Protein AF-A0A1S3BLG3-F1 (afdb_monomer_lite)

Secondary structure (DSSP, 8-state):
-EEE-S--SS-PPTT--HHHHHHHHHHHHHH----EEEEEEE-TT--EEEEEEEE-----TTTS---HHHHHHHHHT-PPPPSSHHHHHHHHHHHH-S---HHHHTTT-GGGGGGTS-HHHHHHHTT--TTS-SS--HHHHHHHHHHHHHHT-HHHHS---

Radius of gyration: 18.63 Å; chains: 1; bounding box: 46×40×41 Å

InterPro domains:
  IPR012337 Ribonuclease H-like superfamily [SSF53098] (1-151)
  IPR036397 Ribonuclease H superfamily [G3DSA:3.30.420.10] (1-78)
  IPR036397 Ribonuclease H superfamily [G3DSA:3.30.420.10] (79-158)
  IPR039637 CCR4-NOT transcription complex subunit 7/8/Pop2 [PTHR10797] (1-77)

Organism: Cucumis melo (NCBI:txid3656)

Foldseek 3Di:
DDWDWPDFPDDDDPPDDQQSVVVRVLVRVVPIDTQKDKDWDADPLLRTDDIDIDGDDDDDPVPDDDDPVVVVVCVVPVDHDDNHPVRNVVVCCVVVPDDDDLLCQQLPQVVCVNSPDDLVVLCVVLVQDCVVVPPGDVNSSSSSSVSSCVVVPVVNRRPDD

Structure (mmCIF, N/CA/C/O backbone):
data_AF-A0A1S3BLG3-F1
#
_entry.id   AF-A0A1S3BLG3-F1
#
loop_
_atom_site.group_PDB
_atom_site.id
_atom_site.type_symbol
_atom_site.label_atom_id
_atom_site.label_alt_id
_atom_site.label_comp_id
_atom_site.label_asym_id
_atom_site.label_entity_id
_atom_site.label_seq_id
_atom_site.pdbx_PDB_ins_code
_atom_site.Cartn_x
_atom_site.Cartn_y
_atom_site.Cartn_z
_atom_site.occupancy
_atom_site.B_iso_or_equiv
_atom_site.auth_seq_id
_atom_site.auth_comp_id
_atom_site.auth_asym_id
_atom_site.auth_atom_id
_atom_site.pdbx_PDB_model_num
ATOM 1 N N . MET A 1 1 ? -0.235 2.543 -5.916 1.00 92.06 1 MET A N 1
ATOM 2 C CA . MET A 1 1 ? -0.827 2.994 -4.634 1.00 92.06 1 MET A CA 1
ATOM 3 C C . MET A 1 1 ? 0.090 2.558 -3.512 1.00 92.06 1 MET A C 1
ATOM 5 O O . MET A 1 1 ? 0.713 1.515 -3.659 1.00 92.06 1 MET A O 1
ATOM 9 N N . ASP A 1 2 ? 0.157 3.335 -2.438 1.00 92.75 2 ASP A N 1
ATOM 10 C CA . ASP A 1 2 ? 0.898 3.004 -1.219 1.00 92.75 2 ASP A CA 1
ATOM 11 C C . ASP A 1 2 ? 0.193 3.587 0.025 1.00 92.75 2 ASP A C 1
ATOM 13 O O . ASP A 1 2 ? -0.600 4.522 -0.111 1.00 92.75 2 ASP A O 1
ATOM 17 N N . THR A 1 3 ? 0.433 3.034 1.217 1.00 92.50 3 THR A N 1
ATOM 18 C CA . THR A 1 3 ? -0.167 3.510 2.474 1.00 92.50 3 THR A CA 1
ATOM 19 C C . THR A 1 3 ? 0.818 3.485 3.635 1.00 92.50 3 THR A C 1
ATOM 21 O O . THR A 1 3 ? 1.462 2.466 3.866 1.00 92.50 3 THR A O 1
ATOM 24 N N . GLU A 1 4 ? 0.787 4.527 4.464 1.00 91.38 4 GLU A N 1
ATOM 25 C CA . GLU A 1 4 ? 1.536 4.597 5.724 1.00 91.38 4 GLU A CA 1
ATOM 26 C C . GLU A 1 4 ? 0.611 4.387 6.926 1.00 91.38 4 GLU A C 1
ATOM 28 O O . GLU A 1 4 ? -0.502 4.921 6.978 1.00 91.38 4 GLU A O 1
ATOM 33 N N . PHE A 1 5 ? 1.076 3.636 7.921 1.00 91.56 5 PHE A N 1
ATOM 34 C CA . PHE A 1 5 ? 0.352 3.337 9.161 1.00 91.56 5 PHE A CA 1
ATOM 35 C C . PHE A 1 5 ? 1.343 3.155 10.326 1.00 91.56 5 PHE A C 1
ATOM 37 O O . PHE A 1 5 ? 2.537 2.966 10.082 1.00 91.56 5 PHE A O 1
ATOM 44 N N . PRO A 1 6 ? 0.909 3.228 11.602 1.00 88.56 6 PRO A N 1
ATOM 45 C CA . PRO A 1 6 ? 1.822 3.275 12.743 1.00 88.56 6 PRO A CA 1
ATOM 46 C C . PRO A 1 6 ? 2.379 1.887 13.113 1.00 88.56 6 PRO A C 1
ATOM 48 O O . PRO A 1 6 ? 2.170 1.392 14.219 1.00 88.56 6 PRO A O 1
ATOM 51 N N . SER A 1 7 ? 3.129 1.284 12.185 1.00 87.62 7 SER A N 1
ATOM 52 C CA . SER A 1 7 ? 3.759 -0.037 12.295 1.00 87.62 7 SER A CA 1
ATOM 53 C C . SER A 1 7 ? 2.772 -1.178 12.602 1.00 87.62 7 SER A C 1
ATOM 55 O O . SER A 1 7 ? 1.558 -0.993 12.636 1.00 87.62 7 SER A O 1
ATOM 57 N N . PHE A 1 8 ? 3.285 -2.395 12.781 1.00 88.56 8 PHE A N 1
ATOM 58 C CA . PHE A 1 8 ? 2.487 -3.584 13.078 1.00 88.56 8 PHE A CA 1
ATOM 59 C C . PHE A 1 8 ? 2.348 -3.819 14.588 1.00 88.56 8 PHE A C 1
ATOM 61 O O . PHE A 1 8 ? 3.330 -3.778 15.328 1.00 88.56 8 PHE A O 1
ATOM 68 N N . LEU A 1 9 ? 1.132 -4.147 15.039 1.00 93.19 9 LEU A N 1
ATOM 69 C CA . LEU A 1 9 ? 0.871 -4.643 16.399 1.00 93.19 9 LEU A CA 1
ATOM 70 C C . LEU A 1 9 ? 1.175 -6.139 16.517 1.00 93.19 9 LEU A C 1
ATOM 72 O O . LEU A 1 9 ? 1.564 -6.619 17.581 1.00 93.19 9 LEU A O 1
ATOM 76 N N . ARG A 1 10 ? 0.972 -6.882 15.425 1.00 94.81 10 ARG A N 1
ATOM 77 C CA . ARG A 1 10 ? 1.350 -8.291 15.281 1.00 94.81 10 ARG A CA 1
ATOM 78 C C . ARG A 1 10 ? 2.208 -8.475 14.044 1.00 94.81 10 ARG A C 1
ATOM 80 O O . ARG A 1 10 ? 1.808 -8.055 12.961 1.00 94.81 10 ARG A O 1
ATOM 87 N N . SER A 1 11 ? 3.347 -9.134 14.210 1.00 91.31 11 SER A N 1
ATOM 88 C CA . SER A 1 11 ? 4.243 -9.489 13.112 1.00 91.31 11 SER A CA 1
ATOM 89 C C . SER A 1 11 ? 4.136 -10.975 12.815 1.00 91.31 11 SER A C 1
ATOM 91 O O . SER A 1 11 ? 4.247 -11.797 13.723 1.00 91.31 11 SER A O 1
ATOM 93 N N . THR A 1 12 ? 4.009 -11.316 11.539 1.00 91.06 12 THR A N 1
ATOM 94 C CA . THR A 1 12 ? 3.954 -12.708 11.101 1.00 91.06 12 THR A CA 1
ATOM 95 C C . THR A 1 12 ? 5.370 -13.269 10.903 1.00 91.06 12 THR A C 1
ATOM 97 O O . THR A 1 12 ? 6.177 -12.658 10.195 1.00 91.06 12 THR A O 1
ATOM 100 N N . PRO A 1 13 ? 5.709 -14.432 11.490 1.00 90.50 13 PRO A N 1
ATOM 101 C CA . PRO A 1 13 ? 6.991 -15.089 11.253 1.00 90.50 13 PRO A CA 1
ATOM 102 C C . PRO A 1 13 ? 7.203 -15.453 9.778 1.00 90.50 13 PRO A C 1
ATOM 104 O O . PRO A 1 13 ? 6.273 -15.850 9.074 1.00 90.50 13 PRO A O 1
ATOM 107 N N . ARG A 1 14 ? 8.457 -15.391 9.316 1.00 85.94 14 ARG A N 1
ATOM 108 C CA . ARG A 1 14 ? 8.818 -15.843 7.965 1.00 85.94 14 ARG A CA 1
ATOM 109 C C . ARG A 1 14 ? 8.491 -17.338 7.819 1.00 85.94 14 ARG A C 1
ATOM 111 O O . ARG A 1 14 ? 8.889 -18.138 8.660 1.00 85.94 14 ARG A O 1
ATOM 118 N N . GLY A 1 15 ? 7.778 -17.700 6.751 1.00 87.44 15 GLY A N 1
ATOM 119 C CA . GLY A 1 15 ? 7.349 -19.080 6.485 1.00 87.44 15 GLY A CA 1
ATOM 120 C C . GLY A 1 15 ? 6.089 -19.524 7.237 1.00 87.44 15 GLY A C 1
ATOM 121 O O . GLY A 1 15 ? 5.759 -20.708 7.206 1.00 87.44 15 GLY A O 1
ATOM 122 N N . ALA A 1 16 ? 5.385 -18.613 7.918 1.00 92.12 16 ALA A N 1
ATOM 123 C CA . ALA A 1 16 ? 4.097 -18.936 8.522 1.00 92.12 16 ALA A CA 1
ATOM 124 C C . ALA A 1 16 ? 3.052 -19.334 7.455 1.00 92.12 16 ALA A C 1
ATOM 126 O O . ALA A 1 16 ? 3.096 -18.820 6.334 1.00 92.12 16 ALA A O 1
ATOM 127 N N . PRO A 1 17 ? 2.084 -20.207 7.797 1.00 94.19 17 PRO A N 1
ATOM 128 C CA . PRO A 1 17 ? 0.972 -20.532 6.908 1.00 94.19 17 PRO A CA 1
ATOM 129 C C . PRO A 1 17 ? 0.157 -19.291 6.520 1.00 94.19 17 PRO A C 1
ATOM 131 O O . PRO A 1 17 ? -0.007 -18.375 7.329 1.00 94.19 17 PRO A O 1
ATOM 134 N N . GLU A 1 18 ? -0.428 -19.303 5.320 1.00 91.38 18 GLU A N 1
ATOM 135 C CA . GLU A 1 18 ? -1.249 -18.198 4.794 1.00 91.38 18 GLU A CA 1
ATOM 136 C C . GLU A 1 18 ? -2.392 -17.802 5.740 1.00 91.38 18 GLU A C 1
ATOM 138 O O . GLU A 1 18 ? -2.685 -16.620 5.912 1.00 91.38 18 GLU A O 1
ATOM 143 N N . GLU A 1 19 ? -3.014 -18.775 6.410 1.00 93.94 19 GLU A N 1
ATOM 144 C CA . GLU A 1 19 ? -4.085 -18.495 7.366 1.00 93.94 19 GLU A CA 1
ATOM 145 C C . GLU A 1 19 ? -3.595 -17.620 8.529 1.00 93.94 19 GLU A C 1
ATOM 147 O O . GLU A 1 19 ? -4.269 -16.665 8.913 1.00 93.94 19 GLU A O 1
ATOM 152 N N . HIS A 1 20 ? -2.398 -17.894 9.052 1.00 94.88 20 HIS A N 1
ATOM 153 C CA . HIS A 1 20 ? -1.804 -17.107 10.130 1.00 94.88 20 HIS A CA 1
ATOM 154 C C . HIS A 1 20 ? -1.426 -15.703 9.638 1.00 94.88 20 HIS A C 1
ATOM 156 O O . HIS A 1 20 ? -1.748 -14.715 10.297 1.00 94.88 20 HIS A O 1
ATOM 162 N N . LEU A 1 21 ? -0.838 -15.608 8.439 1.00 92.69 21 LEU A N 1
ATOM 163 C CA . LEU A 1 21 ? -0.553 -14.330 7.780 1.00 92.69 21 LEU A CA 1
ATOM 164 C C . LEU A 1 21 ? -1.818 -13.468 7.669 1.00 92.69 21 LEU A C 1
ATOM 166 O O . LEU A 1 21 ? -1.811 -12.291 8.032 1.00 92.69 21 LEU A O 1
ATOM 170 N N . TYR A 1 22 ? -2.924 -14.053 7.205 1.00 94.88 22 TYR A N 1
ATOM 171 C CA . TYR A 1 22 ? -4.180 -13.326 7.063 1.00 94.88 22 TYR A CA 1
ATOM 172 C C . TYR A 1 22 ? -4.781 -12.924 8.414 1.00 94.88 22 TYR A C 1
ATOM 174 O O . TYR A 1 22 ? -5.312 -11.821 8.546 1.00 94.88 22 TYR A O 1
ATOM 182 N N . GLN A 1 23 ? -4.695 -13.785 9.431 1.00 95.19 23 GLN A N 1
ATOM 183 C CA . GLN A 1 23 ? -5.182 -13.477 10.778 1.00 95.19 23 GLN A CA 1
ATOM 184 C C . GLN A 1 23 ? -4.445 -12.282 11.397 1.00 95.19 23 GLN A C 1
ATOM 186 O O . GLN A 1 23 ? -5.097 -11.392 11.950 1.00 95.19 23 GLN A O 1
ATOM 191 N N . ASP A 1 24 ? -3.120 -12.223 11.268 1.00 95.44 24 ASP A N 1
ATOM 192 C CA . ASP A 1 24 ? -2.325 -11.088 11.741 1.00 95.44 24 ASP A CA 1
ATOM 193 C C . ASP A 1 24 ? -2.612 -9.820 10.935 1.00 95.44 24 ASP A C 1
ATOM 195 O O . ASP A 1 24 ? -2.841 -8.761 11.523 1.00 95.44 24 ASP A O 1
ATOM 199 N N . LEU A 1 25 ? -2.676 -9.916 9.602 1.00 93.19 25 LEU A N 1
ATOM 200 C CA . LEU A 1 25 ? -3.052 -8.797 8.734 1.00 93.19 25 LEU A CA 1
ATOM 201 C C . LEU A 1 25 ? -4.417 -8.226 9.138 1.00 93.19 25 LEU A C 1
ATOM 203 O O . LEU A 1 25 ? -4.550 -7.028 9.382 1.00 93.19 25 LEU A O 1
ATOM 207 N N . LYS A 1 26 ? -5.426 -9.092 9.274 1.00 94.44 26 LYS A N 1
ATOM 208 C CA . LYS A 1 26 ? -6.778 -8.719 9.698 1.00 94.44 26 LYS A CA 1
ATOM 209 C C . LYS A 1 26 ? -6.788 -8.098 11.091 1.00 94.44 26 LYS A C 1
ATOM 211 O O . LYS A 1 26 ? -7.528 -7.142 11.321 1.00 94.44 26 LYS A O 1
ATOM 216 N N . PHE A 1 27 ? -5.994 -8.622 12.026 1.00 95.12 27 PHE A N 1
ATOM 217 C CA . PHE A 1 27 ? -5.867 -8.033 13.355 1.00 95.12 27 PHE A CA 1
ATOM 218 C C . PHE A 1 27 ? -5.302 -6.615 13.267 1.00 95.12 27 PHE A C 1
ATOM 220 O O . PHE A 1 27 ? -5.913 -5.699 13.807 1.00 95.12 27 PHE A O 1
ATOM 227 N N . ASN A 1 28 ? -4.193 -6.415 12.558 1.00 94.62 28 ASN A N 1
ATOM 228 C CA . ASN A 1 28 ? -3.581 -5.100 12.392 1.00 94.62 28 ASN A CA 1
ATOM 229 C C . ASN A 1 28 ? -4.552 -4.106 11.729 1.00 94.62 28 ASN A C 1
ATOM 231 O O . ASN A 1 28 ? -4.792 -3.037 12.283 1.00 94.62 28 ASN A O 1
ATOM 235 N N . LEU A 1 29 ? -5.199 -4.485 10.621 1.00 91.50 29 LEU A N 1
ATOM 236 C CA . LEU A 1 29 ? -6.142 -3.619 9.896 1.00 91.50 29 LEU A CA 1
ATOM 237 C C . LEU A 1 29 ? -7.367 -3.205 10.726 1.00 91.50 29 LEU A C 1
ATOM 239 O O . LEU A 1 29 ? -7.884 -2.109 10.546 1.00 91.50 29 LEU A O 1
ATOM 243 N N . ASN A 1 30 ? -7.825 -4.047 11.655 1.00 91.81 30 ASN A N 1
ATOM 244 C CA . ASN A 1 30 ? -8.955 -3.712 12.528 1.00 91.81 30 ASN A CA 1
ATOM 245 C C . ASN A 1 30 ? -8.594 -2.750 13.674 1.00 91.81 30 ASN A C 1
ATOM 247 O O . ASN A 1 30 ? -9.502 -2.201 14.299 1.00 91.81 30 ASN A O 1
ATOM 251 N N . HIS A 1 31 ? -7.307 -2.582 13.993 1.00 92.50 31 HIS A N 1
ATOM 252 C CA . HIS A 1 31 ? -6.856 -1.822 15.169 1.00 92.50 31 HIS A CA 1
ATOM 253 C C . HIS A 1 31 ? -5.961 -0.628 14.826 1.00 92.50 31 HIS A C 1
ATOM 255 O O . HIS A 1 31 ? -5.696 0.202 15.695 1.00 92.50 31 HIS A O 1
ATOM 261 N N . LEU A 1 32 ? -5.492 -0.532 13.584 1.00 92.06 32 LEU A N 1
ATOM 262 C CA . LEU A 1 32 ? -4.631 0.541 13.112 1.00 92.06 32 LEU A CA 1
ATOM 263 C C . LEU A 1 32 ? -5.408 1.507 12.225 1.00 92.06 32 LEU A C 1
ATOM 265 O O . LEU A 1 32 ? -6.364 1.137 11.546 1.00 92.06 32 LEU A O 1
ATOM 269 N N . LYS A 1 33 ? -4.963 2.760 12.227 1.00 90.69 33 LYS A N 1
ATOM 270 C CA . LYS A 1 33 ? -5.489 3.813 11.363 1.00 90.69 33 LYS A CA 1
ATOM 271 C C . LYS A 1 33 ? -4.474 4.115 10.270 1.00 90.69 33 LYS A C 1
ATOM 273 O O . LYS A 1 33 ? -3.272 4.144 10.537 1.00 90.69 33 LYS A O 1
ATOM 278 N N . ILE A 1 34 ? -4.965 4.347 9.057 1.00 91.25 34 ILE A N 1
ATOM 279 C CA . ILE A 1 34 ? -4.139 4.836 7.952 1.00 91.25 34 ILE A CA 1
ATOM 280 C C . ILE A 1 34 ? -3.727 6.274 8.277 1.00 91.25 34 ILE A C 1
ATOM 282 O O . ILE A 1 34 ? -4.566 7.086 8.660 1.00 91.25 34 ILE A O 1
ATOM 286 N N . LEU A 1 35 ? -2.439 6.573 8.126 1.00 90.94 35 LEU A N 1
ATOM 287 C CA . LEU A 1 35 ? -1.870 7.907 8.303 1.00 90.94 35 LEU A CA 1
ATOM 288 C C . LEU A 1 35 ? -1.760 8.628 6.965 1.00 90.94 35 LEU A C 1
ATOM 290 O O . LEU A 1 35 ? -2.087 9.810 6.875 1.00 90.94 35 LEU A O 1
ATOM 294 N N . GLN A 1 36 ? -1.311 7.920 5.926 1.00 92.06 36 GLN A N 1
ATOM 295 C CA . GLN A 1 36 ? -1.193 8.477 4.583 1.00 92.06 36 GLN A CA 1
ATOM 296 C C . GLN A 1 36 ? -1.631 7.478 3.515 1.00 92.06 36 GLN A C 1
ATOM 298 O O . GLN A 1 36 ? -1.461 6.271 3.676 1.00 92.06 36 GLN A O 1
ATOM 303 N N . LEU A 1 37 ? -2.175 7.999 2.417 1.00 92.69 37 LEU A N 1
ATOM 304 C CA . LEU A 1 37 ? -2.470 7.261 1.191 1.00 92.69 37 LEU A CA 1
ATOM 305 C C . LEU A 1 37 ? -1.783 7.957 0.015 1.00 92.69 37 LEU A C 1
ATOM 307 O O . LEU A 1 37 ? -2.079 9.111 -0.291 1.00 92.69 37 LEU A O 1
ATOM 311 N N . GLY A 1 38 ? -0.890 7.237 -0.652 1.00 93.06 38 GLY A N 1
ATOM 312 C CA . GLY A 1 38 ? -0.250 7.635 -1.896 1.00 93.06 38 GLY A CA 1
ATOM 313 C C . GLY A 1 38 ? -1.000 7.094 -3.110 1.00 93.06 38 GLY A C 1
ATOM 314 O O . GLY A 1 38 ? -1.163 5.876 -3.257 1.00 93.06 38 GLY A O 1
ATOM 315 N N . LEU A 1 39 ? -1.419 7.983 -4.010 1.00 93.44 39 LEU A N 1
ATOM 316 C CA . LEU A 1 39 ? -2.027 7.627 -5.290 1.00 93.44 39 LEU A CA 1
ATOM 317 C C . LEU A 1 39 ? -1.271 8.276 -6.442 1.00 93.44 39 LEU A C 1
ATOM 319 O O . LEU A 1 39 ? -1.127 9.494 -6.488 1.00 93.44 39 LEU A O 1
ATOM 323 N N . THR A 1 40 ? -0.880 7.455 -7.410 1.00 93.31 40 THR A N 1
ATOM 324 C CA . THR A 1 40 ? -0.282 7.887 -8.673 1.00 93.31 40 THR A CA 1
ATOM 325 C C . THR A 1 40 ? -1.102 7.314 -9.811 1.00 93.31 40 THR A C 1
ATOM 327 O O . THR A 1 40 ? -1.442 6.129 -9.790 1.00 93.31 40 THR A O 1
ATOM 330 N N . LEU A 1 41 ? -1.439 8.163 -10.777 1.00 93.81 41 LEU A N 1
ATOM 331 C CA . LEU A 1 41 ? -2.162 7.774 -11.979 1.00 93.81 41 LEU A CA 1
ATOM 332 C C . LEU A 1 41 ? -1.189 7.542 -13.129 1.00 93.81 41 LEU A C 1
ATOM 334 O O . LEU A 1 41 ? -0.173 8.225 -13.250 1.00 93.81 41 LEU A O 1
ATOM 338 N N . MET A 1 42 ? -1.540 6.588 -13.975 1.00 92.31 42 MET A N 1
ATOM 339 C CA . MET A 1 42 ? -0.812 6.198 -15.172 1.00 92.31 42 MET A CA 1
ATOM 340 C C . MET A 1 42 ? -1.836 6.000 -16.290 1.00 92.31 42 MET A C 1
ATOM 342 O O . MET A 1 42 ? -2.962 5.580 -16.006 1.00 92.31 42 MET A O 1
ATOM 346 N N . ASP A 1 43 ? -1.480 6.361 -17.521 1.00 93.50 43 ASP A N 1
ATOM 347 C CA . ASP A 1 43 ? -2.326 6.104 -18.687 1.00 93.50 43 ASP A CA 1
ATOM 348 C C . ASP A 1 43 ? -2.138 4.676 -19.240 1.00 93.50 43 ASP A C 1
ATOM 350 O O . ASP A 1 43 ? -1.426 3.850 -18.674 1.00 93.50 43 ASP A O 1
ATOM 354 N N . GLU A 1 44 ? -2.826 4.373 -20.338 1.00 90.81 44 GLU A N 1
ATOM 355 C CA . GLU A 1 44 ? -2.783 3.069 -21.014 1.00 90.81 44 GLU A CA 1
ATOM 356 C C . GLU A 1 44 ? -1.481 2.780 -21.780 1.00 90.81 44 GLU A C 1
ATOM 358 O O . GLU A 1 44 ? -1.323 1.671 -22.272 1.00 90.81 44 GLU A O 1
ATOM 363 N N . ASN A 1 45 ? -0.584 3.763 -21.904 1.00 89.38 45 ASN A N 1
ATOM 364 C CA . ASN A 1 45 ? 0.735 3.626 -22.531 1.00 89.38 45 ASN A CA 1
ATOM 365 C C . ASN A 1 45 ? 1.849 3.728 -21.477 1.00 89.38 45 ASN A C 1
ATOM 367 O O . ASN A 1 45 ? 2.960 4.176 -21.766 1.00 89.38 45 ASN A O 1
ATOM 371 N N . GLU A 1 46 ? 1.509 3.410 -20.226 1.00 90.50 46 GLU A N 1
ATOM 372 C CA . GLU A 1 46 ? 2.407 3.416 -19.080 1.00 90.50 46 GLU A CA 1
ATOM 373 C C . GLU A 1 46 ? 3.039 4.786 -18.765 1.00 90.50 46 GLU A C 1
ATOM 375 O O . GLU A 1 46 ? 3.995 4.884 -17.987 1.00 90.50 46 GLU A O 1
ATOM 380 N N . HIS A 1 47 ? 2.477 5.887 -19.278 1.00 90.00 47 HIS A N 1
ATOM 381 C CA . HIS A 1 47 ? 2.944 7.218 -18.916 1.00 90.00 47 HIS A CA 1
ATOM 382 C C . HIS A 1 47 ? 2.426 7.602 -17.535 1.00 90.00 47 HIS A C 1
ATOM 384 O O . HIS A 1 47 ? 1.224 7.759 -17.295 1.00 90.00 47 HIS A O 1
ATOM 390 N N . VAL A 1 48 ? 3.364 7.795 -16.613 1.00 90.19 48 VAL A N 1
ATOM 391 C CA . VAL A 1 48 ? 3.077 8.260 -15.258 1.00 90.19 48 VAL A CA 1
ATOM 392 C C . VAL A 1 48 ? 2.635 9.723 -15.288 1.00 90.19 48 VAL A C 1
ATOM 394 O O . VAL A 1 48 ? 3.360 10.601 -15.753 1.00 90.19 48 VAL A O 1
ATOM 397 N N . GLY A 1 49 ? 1.436 9.975 -14.771 1.00 86.62 49 GLY A N 1
ATOM 398 C CA . GLY A 1 49 ? 0.831 11.295 -14.675 1.00 86.62 49 GLY A CA 1
ATOM 399 C C . GLY A 1 49 ? 0.912 11.875 -13.264 1.00 86.62 49 GLY A C 1
ATOM 400 O O . GLY A 1 49 ? 1.981 12.043 -12.680 1.00 86.62 49 GLY A O 1
ATOM 401 N N . LEU A 1 50 ? -0.251 12.244 -12.725 1.00 88.75 50 LEU A N 1
ATOM 402 C CA . LEU A 1 50 ? -0.370 12.958 -11.455 1.00 88.75 50 LEU A CA 1
ATOM 403 C C . LEU A 1 50 ? -0.164 12.036 -10.249 1.00 88.75 50 LEU A C 1
ATOM 405 O O . LEU A 1 50 ? -0.605 10.885 -10.248 1.00 88.75 50 LEU A O 1
ATOM 409 N N . SER A 1 51 ? 0.450 12.584 -9.199 1.00 90.69 51 SER A N 1
ATOM 410 C CA . SER A 1 51 ? 0.665 11.901 -7.925 1.00 90.69 51 SER A CA 1
ATOM 411 C C . SER A 1 51 ? 0.203 12.762 -6.754 1.00 90.69 51 SER A C 1
ATOM 413 O O . SER A 1 51 ? 0.518 13.950 -6.686 1.00 90.69 51 SER A O 1
ATOM 415 N N . TRP A 1 52 ? -0.498 12.144 -5.806 1.00 91.12 52 TRP A N 1
ATOM 416 C CA . TRP A 1 52 ? -1.004 12.772 -4.590 1.00 91.12 52 TRP A CA 1
ATOM 417 C C . TRP A 1 52 ? -0.654 11.954 -3.354 1.00 91.12 52 TRP A C 1
ATOM 419 O O . TRP A 1 52 ? -0.658 10.724 -3.385 1.00 91.12 52 TRP A O 1
ATOM 429 N N . VAL A 1 53 ? -0.427 12.666 -2.252 1.00 91.88 53 VAL A N 1
ATOM 430 C CA . VAL A 1 53 ? -0.363 12.100 -0.905 1.00 91.88 53 VAL A CA 1
ATOM 431 C C . VAL A 1 53 ? -1.474 12.718 -0.086 1.00 91.88 53 VAL A C 1
ATOM 433 O O . VAL A 1 53 ? -1.512 13.932 0.118 1.00 91.88 53 VAL A O 1
ATOM 436 N N . PHE A 1 54 ? -2.378 11.873 0.382 1.00 91.31 54 PHE A N 1
ATOM 437 C CA . PHE A 1 54 ? -3.430 12.253 1.305 1.00 91.31 54 PHE A CA 1
ATOM 438 C C . PHE A 1 54 ? -2.957 11.929 2.713 1.00 91.31 54 PHE A C 1
ATOM 440 O O . PHE A 1 54 ? -2.759 10.760 3.027 1.00 91.31 54 PHE A O 1
ATOM 447 N N . THR A 1 55 ? -2.784 12.947 3.552 1.00 91.31 55 THR A N 1
ATOM 448 C CA . THR A 1 55 ? -2.513 12.766 4.983 1.00 91.31 55 THR A CA 1
ATOM 449 C C . THR A 1 55 ? -3.824 12.829 5.748 1.00 91.31 55 THR A C 1
ATOM 451 O O . THR A 1 55 ? -4.569 13.804 5.624 1.00 91.31 55 THR A O 1
ATOM 454 N N . PHE A 1 56 ? -4.105 11.796 6.536 1.00 89.94 56 PHE A N 1
ATOM 455 C CA . PHE A 1 56 ? -5.316 11.703 7.339 1.00 89.94 56 PHE A CA 1
ATOM 456 C C . PHE A 1 56 ? -5.063 12.187 8.761 1.00 89.94 56 PHE A C 1
ATOM 458 O O . PHE A 1 56 ? -4.032 11.900 9.370 1.00 89.94 56 PHE A O 1
ATOM 465 N N . PHE A 1 57 ? -6.050 12.899 9.292 1.00 86.00 57 PHE A N 1
ATOM 466 C CA . PHE A 1 57 ? -6.148 13.221 10.706 1.00 86.00 57 PHE A CA 1
ATOM 467 C C . PHE A 1 57 ? -7.277 12.403 11.314 1.00 86.00 57 PHE A C 1
ATOM 469 O O . PHE A 1 57 ? -8.205 11.985 10.615 1.00 86.00 57 PHE A O 1
ATOM 476 N N . ASP A 1 58 ? -7.182 12.166 12.618 1.00 84.75 58 ASP A N 1
ATOM 477 C CA . ASP A 1 58 ? -8.261 11.517 13.342 1.00 84.75 58 ASP A CA 1
ATOM 478 C C . ASP A 1 58 ? -9.535 12.349 13.240 1.00 84.75 58 ASP A C 1
ATOM 480 O O . ASP A 1 58 ? -9.514 13.552 13.476 1.00 84.75 58 ASP A O 1
ATOM 484 N N . PHE A 1 59 ? -10.625 11.678 12.878 1.00 86.12 59 PHE A N 1
ATOM 485 C CA . PHE A 1 59 ? -11.953 12.265 12.863 1.00 86.12 59 PHE A CA 1
ATOM 486 C C . PHE A 1 59 ? -12.614 12.069 14.230 1.00 86.12 59 PHE A C 1
ATOM 488 O O . PHE A 1 59 ? -12.770 10.927 14.682 1.00 86.12 59 PHE A O 1
ATOM 495 N N . ASP A 1 60 ? -13.035 13.161 14.857 1.00 88.31 60 ASP A N 1
ATOM 496 C CA . ASP A 1 60 ? -13.835 13.162 16.079 1.00 88.31 60 ASP A CA 1
ATOM 497 C C . ASP A 1 60 ? -15.230 13.723 15.783 1.00 88.31 60 ASP A C 1
ATOM 499 O O . ASP A 1 60 ? -15.421 14.904 15.505 1.00 88.31 60 ASP A O 1
ATOM 503 N N . GLU A 1 61 ? -16.236 12.853 15.884 1.00 88.69 61 GLU A N 1
ATOM 504 C CA . GLU A 1 61 ? -17.643 13.196 15.656 1.00 88.69 61 GLU A CA 1
ATOM 505 C C . GLU A 1 61 ? -18.141 14.335 16.562 1.00 88.69 61 GLU A C 1
ATOM 507 O O . GLU A 1 61 ? -19.092 15.025 16.198 1.00 88.69 61 GLU A O 1
ATOM 512 N N . GLN A 1 62 ? -17.529 14.534 17.734 1.00 90.88 62 GLN A N 1
ATOM 513 C CA . GLN A 1 62 ? -17.920 15.583 18.675 1.00 90.88 62 GLN A CA 1
ATOM 514 C C . GLN A 1 62 ? -17.381 16.960 18.283 1.00 90.88 62 GLN A C 1
ATOM 516 O O . GLN A 1 62 ? -17.985 17.970 18.650 1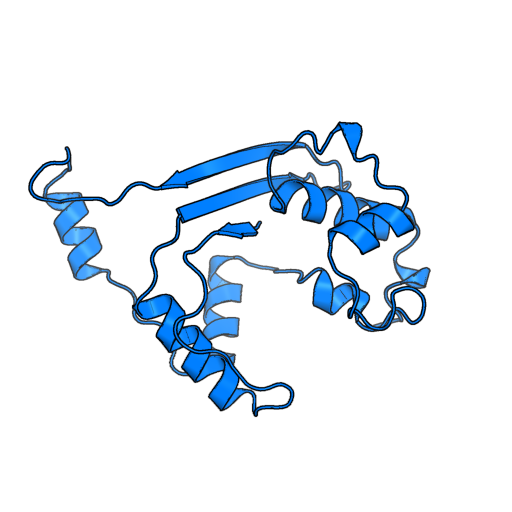.00 90.88 62 GLN A O 1
ATOM 521 N N . THR A 1 63 ? -16.249 17.019 17.577 1.00 93.25 63 THR A N 1
ATOM 522 C CA . THR A 1 63 ? -15.544 18.280 17.301 1.00 93.25 63 THR A CA 1
ATOM 523 C C . THR A 1 63 ? -15.504 18.651 15.826 1.00 93.25 63 THR A C 1
ATOM 525 O O . THR A 1 63 ? -15.451 19.839 15.509 1.00 93.25 63 THR A O 1
ATOM 528 N N . ASP A 1 64 ? -15.549 17.673 14.925 1.00 92.69 64 ASP A N 1
ATOM 529 C CA . ASP A 1 64 ? -15.384 17.896 13.495 1.00 92.69 64 ASP A CA 1
ATOM 530 C C . ASP A 1 64 ? -16.718 18.130 12.785 1.00 92.69 64 ASP A C 1
ATOM 532 O O . ASP A 1 64 ? -17.742 17.490 13.048 1.00 92.69 64 ASP A O 1
ATOM 536 N N . PHE A 1 65 ? -16.701 19.039 11.807 1.00 92.81 65 PHE A N 1
ATOM 537 C CA . PHE A 1 65 ? -17.869 19.298 10.976 1.00 92.81 65 PHE A CA 1
ATOM 538 C C . PHE A 1 65 ? -18.247 18.056 10.173 1.00 92.81 65 PHE A C 1
ATOM 540 O O . PHE A 1 65 ? -17.466 17.536 9.376 1.00 92.81 65 PHE A O 1
ATOM 547 N N . SER A 1 66 ? -19.486 17.606 10.345 1.00 92.31 66 SER A N 1
ATOM 548 C CA . SER A 1 66 ? -20.004 16.442 9.639 1.00 92.31 66 SER A CA 1
ATOM 549 C C . SER A 1 66 ? -21.510 16.532 9.418 1.00 92.31 66 SER A C 1
ATOM 551 O O . SER A 1 66 ? -22.232 17.255 10.104 1.00 92.31 66 SER A O 1
ATOM 553 N N . SER A 1 67 ? -21.994 15.794 8.418 1.00 95.00 67 SER A N 1
ATOM 554 C CA . SER A 1 67 ? -23.428 15.601 8.213 1.00 95.00 67 SER A CA 1
ATOM 555 C C . SER A 1 67 ? -23.919 14.435 9.080 1.00 95.00 67 SER A C 1
ATOM 557 O O . SER A 1 67 ? -23.395 13.325 8.918 1.00 95.00 67 SER A O 1
ATOM 559 N N . PRO A 1 68 ? -24.962 14.614 9.917 1.00 92.44 68 PRO A N 1
ATOM 560 C CA . PRO A 1 68 ? -25.523 13.525 10.717 1.00 92.44 68 PRO A CA 1
ATOM 561 C C . PRO A 1 68 ? -25.942 12.313 9.876 1.00 92.44 68 PRO A C 1
ATOM 563 O O . PRO A 1 68 ? -25.764 11.170 10.293 1.00 92.44 68 PRO A O 1
ATOM 566 N N . THR A 1 69 ? -26.450 12.542 8.659 1.00 94.25 69 THR A N 1
ATOM 567 C CA . THR A 1 69 ? -26.850 11.458 7.748 1.00 94.25 69 THR A CA 1
ATOM 568 C C . THR A 1 69 ? -25.648 10.670 7.233 1.00 94.25 69 THR A C 1
ATOM 570 O O . THR A 1 69 ? -25.717 9.444 7.161 1.00 94.25 69 THR A O 1
ATOM 573 N N . SER A 1 70 ? -24.529 11.339 6.940 1.00 92.56 70 SER A N 1
ATOM 574 C CA . SER A 1 70 ? -23.289 10.683 6.513 1.00 92.56 70 SER A CA 1
ATOM 575 C C . SER A 1 70 ? -22.667 9.874 7.647 1.00 92.56 70 SER A C 1
ATOM 577 O O . SER A 1 70 ? -22.255 8.738 7.430 1.00 92.56 70 SER A O 1
ATOM 579 N N . ILE A 1 71 ? -22.658 10.407 8.872 1.00 91.69 71 ILE A N 1
ATOM 580 C CA . ILE A 1 71 ? -22.166 9.673 10.044 1.00 91.69 71 ILE A CA 1
ATOM 581 C C . ILE A 1 71 ? -23.026 8.443 10.324 1.00 91.69 71 ILE A C 1
ATOM 583 O O . ILE A 1 71 ? -22.490 7.355 10.536 1.00 91.69 71 ILE A O 1
ATOM 587 N N . GLN A 1 72 ? -24.353 8.574 10.260 1.00 92.00 72 GLN A N 1
ATOM 588 C CA . GLN A 1 72 ? -25.247 7.430 10.417 1.00 92.00 72 GLN A CA 1
ATOM 589 C C . GLN A 1 72 ? -25.019 6.383 9.320 1.00 92.00 72 GLN A C 1
ATOM 591 O O . GLN A 1 72 ? -24.970 5.189 9.616 1.00 92.00 72 GLN A O 1
ATOM 596 N N . TYR A 1 73 ? -24.836 6.813 8.068 1.00 92.31 73 TYR A N 1
ATOM 597 C CA . TYR A 1 73 ? -24.509 5.917 6.963 1.00 92.31 73 TYR A CA 1
ATOM 598 C C . TYR A 1 73 ? -23.196 5.169 7.219 1.00 92.31 73 TYR A C 1
ATOM 600 O O . TYR A 1 73 ? -23.168 3.949 7.092 1.00 92.31 73 TYR A O 1
ATOM 608 N N . LEU A 1 74 ? -22.128 5.859 7.628 1.00 89.00 74 LEU A N 1
ATOM 609 C CA . LEU A 1 74 ? -20.835 5.232 7.918 1.00 89.00 74 LEU A CA 1
ATOM 610 C C . LEU A 1 74 ? -20.914 4.268 9.107 1.00 89.00 74 LEU A C 1
ATOM 612 O O . LEU A 1 74 ? -20.315 3.198 9.063 1.00 89.00 74 LEU A O 1
ATOM 616 N N . LYS A 1 75 ? -21.686 4.603 10.150 1.00 87.81 75 LYS A N 1
ATOM 617 C CA . LYS A 1 75 ? -21.938 3.713 11.296 1.00 87.81 75 LYS A CA 1
ATOM 618 C C . LYS A 1 75 ? -22.687 2.445 10.883 1.00 87.81 75 LYS A C 1
ATOM 620 O O . LYS A 1 75 ? -22.317 1.362 11.327 1.00 87.81 75 LYS A O 1
ATOM 625 N N . ASN A 1 76 ? -23.695 2.576 10.022 1.00 89.81 76 ASN A N 1
ATOM 626 C CA . ASN A 1 76 ? -24.491 1.450 9.531 1.00 89.81 76 ASN A CA 1
ATOM 627 C C . ASN A 1 76 ? -23.732 0.589 8.510 1.00 89.81 76 ASN A C 1
ATOM 629 O O . ASN A 1 76 ? -23.986 -0.607 8.417 1.00 89.81 76 ASN A O 1
ATOM 633 N N . ASN A 1 77 ? -22.800 1.189 7.766 1.00 84.06 77 ASN A N 1
ATOM 634 C CA . ASN A 1 77 ? -22.015 0.532 6.721 1.00 84.06 77 ASN A CA 1
ATOM 635 C C . ASN A 1 77 ? -20.557 0.313 7.134 1.00 84.06 77 ASN A C 1
ATOM 637 O O . ASN A 1 77 ? -19.667 0.304 6.281 1.00 84.06 77 ASN A O 1
ATOM 641 N N . LYS A 1 78 ? -20.287 0.115 8.431 1.00 79.38 78 LYS A N 1
ATOM 642 C CA . LYS A 1 78 ? -18.983 -0.399 8.856 1.00 79.38 78 LYS A CA 1
ATOM 643 C C . LYS A 1 78 ? -18.815 -1.805 8.285 1.00 79.38 78 LYS A C 1
ATOM 645 O O . LYS A 1 78 ? -19.366 -2.770 8.810 1.00 79.38 78 LYS A O 1
ATOM 650 N N . GLY A 1 79 ? -18.080 -1.898 7.181 1.00 77.44 79 GLY A N 1
ATOM 651 C CA . GLY A 1 79 ? -17.733 -3.167 6.564 1.00 77.44 79 GLY A CA 1
ATOM 652 C C . GLY A 1 79 ? -16.951 -4.042 7.540 1.00 77.44 79 GLY A C 1
ATOM 653 O O . GLY A 1 79 ? -16.132 -3.557 8.320 1.00 77.44 79 GLY A O 1
ATOM 654 N N . THR A 1 80 ? -17.204 -5.345 7.506 1.00 85.62 80 THR A N 1
ATOM 655 C CA . THR A 1 80 ? -16.388 -6.321 8.227 1.00 85.62 80 THR A CA 1
ATOM 656 C C . THR A 1 80 ? -15.277 -6.820 7.321 1.00 85.62 80 THR A C 1
ATOM 658 O O . THR A 1 80 ? -15.541 -7.181 6.175 1.00 85.62 80 THR A O 1
ATOM 661 N N . MET A 1 81 ? -14.057 -6.924 7.850 1.00 90.44 81 MET A N 1
ATOM 662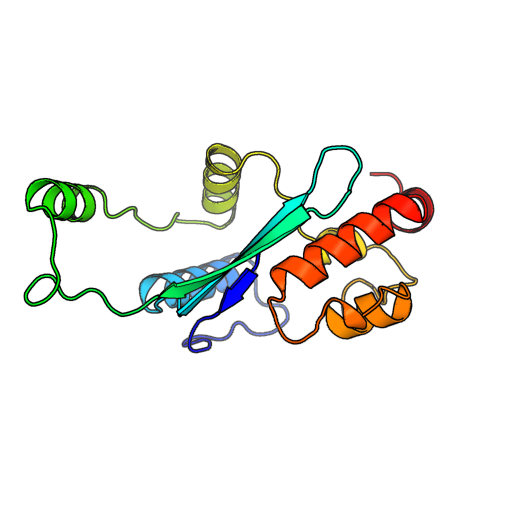 C CA . MET A 1 81 ? -12.970 -7.594 7.138 1.00 90.44 81 MET A CA 1
ATOM 663 C C . MET A 1 81 ? -13.361 -9.047 6.797 1.00 90.44 81 MET A C 1
ATOM 665 O O . MET A 1 81 ? -13.881 -9.743 7.686 1.00 90.44 81 MET A O 1
ATOM 669 N N . PRO A 1 82 ? -13.078 -9.523 5.568 1.00 94.69 82 PRO A N 1
ATOM 670 C CA . PRO A 1 82 ? -13.337 -10.900 5.136 1.00 94.69 82 PRO A CA 1
ATOM 671 C C . PRO A 1 82 ? -12.773 -11.964 6.093 1.00 94.69 82 PRO A C 1
ATOM 673 O O . PRO A 1 82 ? -11.950 -11.683 6.972 1.00 94.69 82 PRO A O 1
ATOM 676 N N . LYS A 1 83 ? -13.273 -13.201 6.020 1.00 92.94 83 LYS A N 1
ATOM 677 C CA . LYS A 1 83 ? -12.900 -14.270 6.965 1.00 92.94 83 LYS A CA 1
ATOM 678 C C . LYS A 1 83 ? -11.623 -15.006 6.570 1.00 92.94 83 LYS A C 1
ATOM 680 O O . LYS A 1 83 ? -10.984 -15.568 7.453 1.00 92.94 83 LYS A O 1
ATOM 685 N N . SER A 1 84 ? -11.246 -14.973 5.296 1.00 94.75 84 SER A N 1
ATOM 686 C CA . SER A 1 84 ? -10.052 -15.631 4.760 1.00 94.75 84 SER A CA 1
ATOM 687 C C . SER A 1 84 ? -9.363 -14.779 3.693 1.00 94.75 84 SER A C 1
ATOM 689 O O . SER A 1 84 ? -9.973 -13.865 3.130 1.00 94.75 84 SER A O 1
ATOM 691 N N . MET A 1 85 ? -8.108 -15.118 3.378 1.00 93.50 85 MET A N 1
ATOM 692 C CA . MET A 1 85 ? -7.351 -14.495 2.286 1.00 93.50 85 MET A CA 1
ATOM 693 C C . MET A 1 85 ? -8.073 -14.641 0.939 1.00 93.50 85 MET A C 1
ATOM 695 O O . MET A 1 85 ? -8.186 -13.677 0.190 1.00 93.50 85 MET A O 1
ATOM 699 N N . MET A 1 86 ? -8.647 -15.818 0.668 1.00 93.81 86 MET A N 1
ATOM 700 C CA . MET A 1 86 ? -9.443 -16.073 -0.537 1.00 93.81 86 MET A CA 1
ATOM 701 C C . MET A 1 86 ? -10.647 -15.125 -0.646 1.00 93.81 86 MET A C 1
ATOM 703 O O . MET A 1 86 ? -10.876 -14.517 -1.689 1.00 93.81 86 MET A O 1
ATOM 707 N N . GLU A 1 87 ? -11.422 -14.969 0.432 1.00 94.81 87 GLU A N 1
ATOM 708 C CA . GLU A 1 87 ? -12.574 -14.061 0.427 1.00 94.81 87 GLU A CA 1
ATOM 709 C C . GLU A 1 87 ? -12.126 -12.604 0.257 1.00 94.81 87 GLU A C 1
ATOM 711 O O . GLU A 1 87 ? -12.752 -11.846 -0.484 1.00 94.81 87 GLU A O 1
ATOM 716 N N . PHE A 1 88 ? -11.006 -12.229 0.881 1.00 93.19 88 PHE A N 1
ATOM 717 C CA . PHE A 1 88 ? -10.392 -10.920 0.693 1.00 93.19 88 PHE A CA 1
ATOM 718 C C . PHE A 1 88 ? -9.999 -10.666 -0.760 1.00 93.19 88 PHE A C 1
ATOM 720 O O . PHE A 1 88 ? -10.386 -9.638 -1.305 1.00 93.19 88 PHE A O 1
ATOM 727 N N . ALA A 1 89 ? -9.319 -11.606 -1.416 1.00 91.38 89 ALA A N 1
ATOM 728 C CA . ALA A 1 89 ? -8.944 -11.481 -2.822 1.00 91.38 89 ALA A CA 1
ATOM 729 C C . ALA A 1 89 ? -10.174 -11.305 -3.731 1.00 91.38 89 ALA A C 1
ATOM 731 O O . ALA A 1 89 ? -10.201 -10.396 -4.560 1.00 91.38 89 ALA A O 1
ATOM 732 N N . ILE A 1 90 ? -11.232 -12.099 -3.520 1.00 92.12 90 ILE A N 1
ATOM 733 C CA . ILE A 1 90 ? -12.484 -12.004 -4.290 1.00 92.12 90 ILE A CA 1
ATOM 734 C C . ILE A 1 90 ? -13.150 -10.637 -4.103 1.00 92.12 90 ILE A C 1
ATOM 736 O O . ILE A 1 90 ? -13.604 -10.023 -5.070 1.00 92.12 90 ILE A O 1
ATOM 740 N N . VAL A 1 91 ? -13.246 -10.156 -2.860 1.00 92.38 91 VAL A N 1
ATOM 741 C CA . VAL A 1 91 ? -13.843 -8.848 -2.565 1.00 92.38 91 VAL A CA 1
ATOM 742 C C . VAL A 1 91 ? -13.002 -7.734 -3.183 1.00 92.38 91 VAL A C 1
ATOM 744 O O . VAL A 1 91 ? -13.564 -6.859 -3.837 1.00 92.38 91 VAL A O 1
ATOM 747 N N . THR A 1 92 ? -11.679 -7.789 -3.047 1.00 90.69 92 THR A N 1
ATOM 748 C CA . THR A 1 92 ? -10.757 -6.802 -3.619 1.00 90.69 92 THR A CA 1
ATOM 749 C C . THR A 1 92 ? -10.878 -6.740 -5.137 1.00 90.69 92 THR A C 1
ATOM 751 O O . THR A 1 92 ? -11.091 -5.657 -5.673 1.00 90.69 92 THR A O 1
ATOM 754 N N . GLN A 1 93 ? -10.859 -7.882 -5.829 1.00 90.88 93 GLN A N 1
ATOM 755 C CA . GLN A 1 93 ? -11.010 -7.937 -7.287 1.00 90.88 93 GLN A CA 1
ATOM 756 C C . GLN A 1 93 ? -12.347 -7.341 -7.752 1.00 90.88 93 GLN A C 1
ATOM 758 O O . GLN A 1 93 ? -12.406 -6.641 -8.759 1.00 90.88 93 GLN A O 1
ATOM 763 N N . ARG A 1 94 ? -13.436 -7.571 -7.006 1.00 93.25 94 ARG A N 1
ATOM 764 C CA . ARG A 1 94 ? -14.750 -6.989 -7.331 1.00 93.25 94 ARG A CA 1
ATOM 765 C C . ARG A 1 94 ? -14.790 -5.467 -7.196 1.00 93.25 94 ARG A C 1
ATOM 767 O O . ARG A 1 94 ? -15.538 -4.838 -7.935 1.00 93.25 94 ARG A O 1
ATOM 774 N N . HIS A 1 95 ? -14.044 -4.888 -6.254 1.00 91.38 95 HIS A N 1
ATOM 775 C CA . HIS A 1 95 ? -14.076 -3.445 -5.983 1.00 91.38 95 HIS A CA 1
ATOM 776 C C . HIS A 1 95 ? -13.002 -2.662 -6.744 1.00 91.38 95 HIS A C 1
ATOM 778 O O . HIS A 1 95 ? -13.257 -1.531 -7.146 1.00 91.38 95 HIS A O 1
ATOM 784 N N . LEU A 1 96 ? -11.813 -3.241 -6.924 1.00 91.12 96 LEU A N 1
ATOM 785 C CA . LEU A 1 96 ? -10.654 -2.579 -7.531 1.00 91.12 96 LEU A CA 1
ATOM 786 C C . LEU A 1 96 ? -10.384 -3.031 -8.972 1.00 91.12 96 LEU A C 1
ATOM 788 O O . LEU A 1 96 ? -9.586 -2.405 -9.660 1.00 91.12 96 LEU A O 1
ATOM 792 N N . GLY A 1 97 ? -11.040 -4.095 -9.441 1.00 92.44 97 GLY A N 1
ATOM 793 C CA . GLY A 1 97 ? -10.766 -4.685 -10.748 1.00 92.44 97 GLY A CA 1
ATOM 794 C C . GLY A 1 97 ? -9.452 -5.467 -10.753 1.00 92.44 97 GLY A C 1
ATOM 795 O O . GLY A 1 97 ? -9.172 -6.242 -9.835 1.00 92.44 97 GLY A O 1
ATOM 796 N N . THR A 1 98 ? -8.659 -5.290 -11.810 1.00 88.88 98 THR A N 1
ATOM 797 C CA . THR A 1 98 ? -7.343 -5.926 -11.943 1.00 88.88 98 THR A CA 1
ATOM 798 C C . THR A 1 98 ? -6.329 -5.217 -11.053 1.00 88.88 98 THR A C 1
ATOM 800 O O . THR A 1 98 ? -6.119 -4.013 -11.180 1.00 88.88 98 THR A O 1
ATOM 803 N N . VAL A 1 99 ? -5.679 -5.975 -10.170 1.00 88.25 99 VAL A N 1
ATOM 804 C CA . VAL A 1 99 ? -4.634 -5.473 -9.274 1.00 88.25 99 VAL A CA 1
ATOM 805 C C . VAL A 1 99 ? -3.340 -6.209 -9.580 1.00 88.25 99 VAL A C 1
ATOM 807 O O . VAL A 1 99 ? -3.279 -7.430 -9.455 1.00 88.25 99 VAL A O 1
ATOM 810 N N . ASN A 1 100 ? -2.311 -5.453 -9.949 1.00 87.31 100 ASN A N 1
ATOM 811 C CA . ASN A 1 100 ? -0.965 -5.969 -10.146 1.00 87.31 100 ASN A CA 1
ATOM 812 C C . ASN A 1 100 ? -0.123 -5.663 -8.907 1.00 87.31 100 ASN A C 1
ATOM 814 O O . ASN A 1 100 ? 0.030 -4.504 -8.518 1.00 87.31 100 ASN A O 1
ATOM 818 N N . ASP A 1 101 ? 0.424 -6.706 -8.290 1.00 86.88 101 ASP A N 1
ATOM 819 C CA . ASP A 1 101 ? 1.404 -6.568 -7.220 1.00 86.88 101 ASP A CA 1
ATOM 820 C C . ASP A 1 101 ? 2.805 -6.557 -7.840 1.00 86.88 101 ASP A C 1
ATOM 822 O O . ASP A 1 101 ? 3.271 -7.566 -8.376 1.00 86.88 101 ASP A O 1
ATOM 826 N N . LEU A 1 102 ? 3.479 -5.406 -7.764 1.00 87.56 102 LEU A N 1
ATOM 827 C CA . LEU A 1 102 ? 4.814 -5.222 -8.330 1.00 87.56 102 LEU A CA 1
ATOM 828 C C . LEU A 1 102 ? 5.821 -6.238 -7.773 1.00 87.56 102 LEU A C 1
ATOM 830 O O . LEU A 1 102 ? 6.654 -6.744 -8.520 1.00 87.56 102 LEU A O 1
ATOM 834 N N . LYS A 1 103 ? 5.739 -6.564 -6.479 1.00 85.00 103 LYS A N 1
ATOM 835 C CA . LYS A 1 103 ? 6.643 -7.518 -5.832 1.00 85.00 103 LYS A CA 1
ATOM 836 C C . LYS A 1 103 ? 6.394 -8.940 -6.326 1.00 85.00 103 LYS A C 1
ATOM 838 O O . LYS A 1 103 ? 7.349 -9.685 -6.526 1.00 85.00 103 LYS A O 1
ATOM 843 N N . HIS A 1 104 ? 5.132 -9.303 -6.544 1.00 83.44 104 HIS A N 1
ATOM 844 C CA . HIS A 1 104 ? 4.775 -10.585 -7.145 1.00 83.44 104 HIS A CA 1
ATOM 845 C C . HIS A 1 104 ? 5.246 -10.678 -8.601 1.00 83.44 104 HIS A C 1
ATOM 847 O O . HIS A 1 104 ? 5.828 -11.687 -8.989 1.00 83.44 104 HIS A O 1
ATOM 853 N N . MET A 1 105 ? 5.051 -9.625 -9.402 1.00 82.00 105 MET A N 1
ATOM 854 C CA . MET A 1 105 ? 5.461 -9.607 -10.813 1.00 82.00 105 MET A CA 1
ATOM 855 C C . MET A 1 105 ? 6.956 -9.878 -10.998 1.00 82.00 105 MET A C 1
ATOM 857 O O . MET A 1 105 ? 7.338 -10.580 -11.928 1.00 82.00 105 MET A O 1
ATOM 861 N N . ILE A 1 106 ? 7.795 -9.353 -10.103 1.00 78.75 106 ILE A N 1
ATOM 862 C CA . ILE A 1 106 ? 9.251 -9.528 -10.183 1.00 78.75 106 ILE A CA 1
ATOM 863 C C . ILE A 1 106 ? 9.763 -10.794 -9.486 1.00 78.75 106 ILE A C 1
ATOM 865 O O . ILE A 1 106 ? 10.970 -11.043 -9.477 1.00 78.75 106 ILE A O 1
ATOM 869 N N . HIS A 1 107 ? 8.885 -11.586 -8.863 1.00 76.81 107 HIS A N 1
ATOM 870 C CA . HIS A 1 107 ? 9.296 -12.742 -8.065 1.00 76.81 107 HIS A CA 1
ATOM 871 C C . HIS A 1 107 ? 10.002 -13.817 -8.901 1.00 76.81 107 HIS A C 1
ATOM 873 O O . HIS A 1 107 ? 10.917 -14.466 -8.408 1.00 76.81 107 HIS A O 1
ATOM 879 N N . ASN A 1 108 ? 9.622 -13.970 -10.171 1.00 65.62 108 ASN A N 1
ATOM 880 C CA . ASN A 1 108 ? 10.220 -14.953 -11.078 1.00 65.62 108 ASN A CA 1
ATOM 881 C C . ASN A 1 108 ? 11.367 -14.374 -11.926 1.00 65.62 108 ASN A C 1
ATOM 883 O O . ASN A 1 108 ? 11.927 -15.065 -12.774 1.00 65.62 108 ASN A O 1
ATOM 887 N N . CYS A 1 109 ? 11.748 -13.114 -11.700 1.00 65.75 109 CYS A N 1
ATOM 888 C CA . CYS A 1 109 ? 12.903 -12.517 -12.352 1.00 65.75 109 CYS A CA 1
ATOM 889 C C . CYS A 1 109 ? 14.186 -12.913 -11.604 1.00 65.75 109 CYS A C 1
ATOM 891 O O . CYS A 1 109 ? 14.541 -12.274 -10.608 1.00 65.75 109 CYS A O 1
ATOM 893 N N . GLU A 1 110 ? 14.949 -13.888 -12.111 1.00 62.56 110 GLU A N 1
ATOM 894 C CA . GLU A 1 110 ? 16.249 -14.265 -11.517 1.00 62.56 110 GLU A CA 1
ATOM 895 C C . GLU A 1 110 ? 17.201 -13.057 -11.392 1.00 62.56 110 GLU A C 1
ATOM 897 O O . GLU A 1 110 ? 17.923 -12.905 -10.405 1.00 62.56 110 GLU A O 1
ATOM 902 N N . ARG A 1 111 ? 17.145 -12.127 -12.358 1.00 62.03 111 ARG A N 1
ATOM 903 C CA . ARG A 1 111 ? 17.934 -10.880 -12.361 1.00 62.03 111 ARG A CA 1
ATOM 904 C C . ARG A 1 111 ? 17.514 -9.881 -11.274 1.00 62.03 111 ARG A C 1
ATOM 906 O O . ARG A 1 111 ? 18.296 -8.988 -10.959 1.00 62.03 111 ARG A O 1
ATOM 913 N N . LEU A 1 112 ? 16.323 -10.034 -10.688 1.00 62.16 112 LEU A N 1
ATOM 914 C CA . LEU A 1 112 ? 15.782 -9.178 -9.622 1.00 62.16 112 LEU A CA 1
ATOM 915 C C . LEU A 1 112 ? 15.714 -9.908 -8.267 1.00 62.16 112 LEU A C 1
ATOM 917 O O . LEU A 1 112 ? 14.879 -9.594 -7.417 1.00 62.16 112 LEU A O 1
ATOM 921 N N . MET A 1 113 ? 16.617 -10.873 -8.056 1.00 63.00 113 MET A N 1
ATOM 922 C CA . MET A 1 113 ? 16.783 -11.626 -6.804 1.00 63.00 113 MET A CA 1
ATOM 923 C C . MET A 1 113 ? 15.472 -12.208 -6.262 1.00 63.00 113 MET A C 1
ATOM 925 O O . MET A 1 113 ? 15.188 -12.121 -5.067 1.00 63.00 113 MET A O 1
ATOM 929 N N . ASN A 1 114 ? 14.650 -12.759 -7.153 1.00 63.03 114 ASN A N 1
ATOM 930 C CA . ASN A 1 114 ? 13.378 -13.396 -6.825 1.00 63.03 114 ASN A CA 1
ATOM 931 C C . ASN A 1 114 ? 12.421 -12.513 -5.990 1.00 63.03 114 ASN A C 1
ATOM 933 O O . ASN A 1 114 ? 11.701 -12.996 -5.110 1.00 63.03 114 ASN A O 1
ATOM 937 N N . GLY A 1 115 ? 12.433 -11.193 -6.210 1.00 60.81 115 GLY A N 1
ATOM 938 C CA . GLY A 1 115 ? 11.563 -10.245 -5.502 1.00 60.81 115 GLY A CA 1
ATOM 939 C C . GLY A 1 115 ? 11.962 -9.942 -4.050 1.00 60.81 115 GLY A C 1
ATOM 940 O O . GLY A 1 115 ? 11.177 -9.346 -3.308 1.00 60.81 115 GLY A O 1
ATOM 941 N N . GLU A 1 116 ? 13.175 -10.314 -3.622 1.00 71.88 116 GLU A N 1
ATOM 942 C CA . GLU A 1 116 ? 13.716 -9.918 -2.310 1.00 71.88 116 GLU A CA 1
ATOM 943 C C . GLU A 1 116 ? 14.240 -8.472 -2.281 1.00 71.88 116 GLU A C 1
ATOM 945 O O . GLU A 1 116 ? 14.536 -7.928 -1.214 1.00 71.88 116 GLU A O 1
ATOM 950 N N . LEU A 1 117 ? 14.340 -7.828 -3.444 1.00 78.12 117 LEU A N 1
ATOM 951 C CA . LEU A 1 117 ? 14.769 -6.440 -3.558 1.00 78.12 117 LEU A CA 1
ATOM 952 C C . LEU A 1 117 ? 13.710 -5.481 -3.004 1.00 78.12 117 LEU A C 1
ATOM 954 O O . LEU A 1 117 ? 12.536 -5.530 -3.365 1.00 78.12 117 LEU A O 1
ATOM 958 N N . GLY A 1 118 ? 14.150 -4.554 -2.152 1.00 83.00 118 GLY A N 1
ATOM 959 C CA . GLY A 1 118 ? 13.333 -3.406 -1.765 1.00 83.00 118 GLY A CA 1
ATOM 960 C C . GLY A 1 118 ? 13.104 -2.459 -2.947 1.00 83.00 118 GLY A C 1
ATOM 961 O O . GLY A 1 118 ? 13.959 -2.337 -3.826 1.00 83.00 118 GLY A O 1
ATOM 962 N N . LEU A 1 119 ? 11.979 -1.738 -2.931 1.00 86.56 119 LEU A N 1
ATOM 963 C CA . LEU A 1 119 ? 11.536 -0.858 -4.020 1.00 86.56 119 LEU A CA 1
ATOM 964 C C . LEU A 1 119 ? 12.610 0.145 -4.479 1.00 86.56 119 LEU A C 1
ATOM 966 O O . LEU A 1 119 ? 12.846 0.292 -5.674 1.00 86.56 119 LEU A O 1
ATOM 970 N N . LYS A 1 120 ? 13.315 0.788 -3.539 1.00 85.31 120 LYS A N 1
ATOM 971 C CA . LYS A 1 120 ? 14.396 1.740 -3.860 1.00 85.31 120 LYS A CA 1
ATOM 972 C C . LYS A 1 120 ? 15.539 1.086 -4.631 1.00 85.31 120 LYS A C 1
ATOM 974 O O . LYS A 1 120 ? 15.998 1.621 -5.632 1.00 85.31 120 LYS A O 1
ATOM 979 N N . ARG A 1 121 ? 15.957 -0.110 -4.209 1.00 83.75 121 ARG A N 1
ATOM 980 C CA . ARG A 1 121 ? 17.034 -0.843 -4.879 1.00 83.75 121 ARG A CA 1
ATOM 981 C C . ARG A 1 121 ? 16.617 -1.315 -6.271 1.00 83.75 121 ARG A C 1
ATOM 983 O O . ARG A 1 121 ? 17.436 -1.324 -7.182 1.00 83.75 121 ARG A O 1
ATOM 990 N N . LEU A 1 122 ? 15.355 -1.702 -6.432 1.00 85.81 122 LEU A N 1
ATOM 991 C CA . LEU A 1 122 ? 14.790 -2.053 -7.730 1.00 85.81 122 LEU A CA 1
ATOM 992 C C . LEU A 1 122 ? 14.793 -0.854 -8.690 1.00 85.81 122 LEU A C 1
ATOM 994 O O . LEU A 1 122 ? 15.224 -0.993 -9.830 1.00 85.81 122 LEU A O 1
ATOM 998 N N . ALA A 1 123 ? 14.391 0.326 -8.214 1.00 87.12 123 ALA A N 1
ATOM 999 C CA . ALA A 1 123 ? 14.432 1.557 -8.999 1.00 87.12 123 ALA A CA 1
ATOM 1000 C C . ALA A 1 123 ? 15.856 1.920 -9.457 1.00 87.12 123 ALA A C 1
ATOM 1002 O O . ALA A 1 123 ? 16.054 2.254 -10.623 1.00 87.12 123 ALA A O 1
ATOM 1003 N N . GLU A 1 124 ? 16.852 1.783 -8.571 1.00 85.38 124 GLU A N 1
ATOM 1004 C CA . GLU A 1 124 ? 18.269 1.978 -8.913 1.00 85.38 124 GLU A CA 1
ATOM 1005 C C . GLU A 1 124 ? 18.735 1.027 -10.027 1.00 85.38 124 GLU A C 1
ATOM 1007 O O . GLU A 1 124 ? 19.423 1.451 -10.953 1.00 85.38 124 GLU A O 1
ATOM 1012 N N . LEU A 1 125 ? 18.365 -0.259 -9.955 1.00 84.56 125 LEU A N 1
ATOM 1013 C CA . LEU A 1 125 ? 18.768 -1.266 -10.945 1.00 84.56 125 LEU A CA 1
ATOM 1014 C C . LEU A 1 125 ? 18.160 -1.017 -12.326 1.00 84.56 125 LEU A C 1
ATOM 1016 O O . LEU A 1 125 ? 18.820 -1.273 -13.329 1.00 84.56 125 LEU A O 1
ATOM 1020 N N . LEU A 1 126 ? 16.930 -0.511 -12.364 1.00 84.62 126 LEU A N 1
ATOM 1021 C CA . LEU A 1 126 ? 16.215 -0.171 -13.595 1.00 84.62 126 LEU A CA 1
ATOM 1022 C C . LEU A 1 126 ? 16.522 1.253 -14.089 1.00 84.62 126 LEU A C 1
ATOM 1024 O O . LEU A 1 126 ? 15.894 1.737 -15.029 1.00 84.62 126 LEU A O 1
ATOM 1028 N N . ASN A 1 127 ? 17.479 1.940 -13.450 1.00 86.25 127 ASN A N 1
ATOM 1029 C CA . ASN A 1 127 ? 17.885 3.307 -13.777 1.00 86.25 127 ASN A CA 1
ATOM 1030 C C . ASN A 1 127 ? 16.694 4.286 -13.841 1.00 86.25 127 ASN A C 1
ATOM 1032 O O . ASN A 1 127 ? 16.626 5.169 -14.701 1.00 86.25 127 ASN A O 1
ATOM 1036 N N . VAL A 1 128 ? 15.729 4.110 -12.935 1.00 86.62 128 VAL A N 1
ATOM 1037 C CA . VAL A 1 128 ? 14.592 5.019 -12.789 1.00 86.62 128 VAL A CA 1
ATOM 1038 C C . VAL A 1 128 ? 15.102 6.305 -12.147 1.00 86.62 128 VAL A C 1
ATOM 1040 O O . VAL A 1 128 ? 15.657 6.285 -11.051 1.00 86.62 128 VAL A O 1
ATOM 1043 N N . ASN A 1 129 ? 14.930 7.427 -12.845 1.00 70.94 129 ASN A N 1
ATOM 1044 C CA . ASN A 1 129 ? 15.477 8.714 -12.429 1.00 70.94 129 ASN A CA 1
ATOM 1045 C C . ASN A 1 129 ? 14.822 9.206 -11.122 1.00 70.94 129 ASN A C 1
ATOM 1047 O O . ASN A 1 129 ? 13.658 9.615 -11.105 1.00 70.94 129 ASN A O 1
ATOM 1051 N N . ASP A 1 130 ? 15.593 9.194 -10.035 1.00 63.12 130 ASP A N 1
ATOM 1052 C CA . ASP A 1 130 ? 15.158 9.581 -8.689 1.00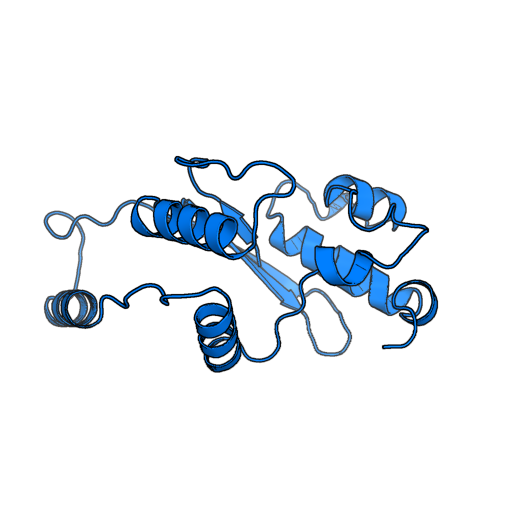 63.12 130 ASP A CA 1
ATOM 1053 C C . ASP A 1 130 ? 14.987 11.098 -8.505 1.00 63.12 130 ASP A C 1
ATOM 1055 O O . ASP A 1 130 ? 14.465 11.547 -7.491 1.00 63.12 130 ASP A O 1
ATOM 1059 N N . THR A 1 131 ? 15.364 11.920 -9.487 1.00 54.22 131 THR A N 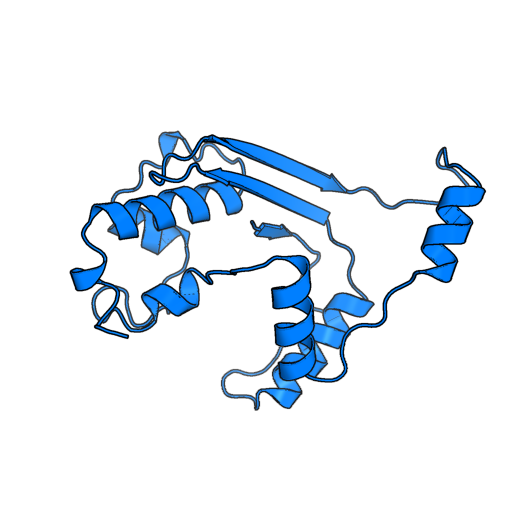1
ATOM 1060 C CA . THR A 1 131 ? 15.213 13.381 -9.379 1.00 54.22 131 THR A CA 1
ATOM 1061 C C . THR A 1 131 ? 13.747 13.833 -9.401 1.00 54.22 131 THR A C 1
ATOM 1063 O O . THR A 1 131 ? 13.428 14.915 -8.906 1.00 54.22 131 THR A O 1
ATOM 1066 N N . ILE A 1 132 ? 12.836 12.991 -9.908 1.00 56.16 132 ILE A N 1
ATOM 1067 C CA . ILE A 1 132 ? 11.377 13.138 -9.737 1.00 56.16 132 ILE A CA 1
ATOM 1068 C C . ILE A 1 132 ? 10.954 12.688 -8.322 1.00 56.16 132 ILE A C 1
ATOM 1070 O O . ILE A 1 132 ? 9.999 13.210 -7.747 1.00 56.16 132 ILE A O 1
ATOM 1074 N N . PHE A 1 133 ? 11.712 11.774 -7.714 1.00 59.62 133 PHE A N 1
ATOM 1075 C CA . PHE A 1 133 ? 11.568 11.265 -6.348 1.00 59.62 133 PHE A CA 1
ATOM 1076 C C . PHE A 1 133 ? 12.156 12.242 -5.305 1.00 59.62 133 PHE A C 1
ATOM 1078 O O . PHE A 1 133 ? 12.798 11.856 -4.332 1.00 59.62 133 PHE A O 1
ATOM 1085 N N . ASN A 1 134 ? 11.880 13.541 -5.444 1.00 45.56 134 ASN A N 1
ATOM 1086 C CA . ASN A 1 134 ? 12.130 14.516 -4.379 1.00 45.56 134 ASN A CA 1
ATOM 1087 C C . ASN A 1 134 ? 11.051 14.379 -3.279 1.00 45.56 134 ASN A C 1
ATOM 1089 O O . ASN A 1 134 ? 10.209 15.252 -3.098 1.00 45.56 134 ASN A O 1
ATOM 1093 N N . GLY A 1 135 ? 11.055 13.244 -2.566 1.00 51.94 135 GLY A N 1
ATOM 1094 C CA . GLY A 1 135 ? 10.374 13.057 -1.276 1.00 51.94 135 GLY A CA 1
ATOM 1095 C C . GLY A 1 135 ? 8.844 12.935 -1.279 1.00 51.94 135 GLY A C 1
ATOM 1096 O O . GLY A 1 135 ? 8.232 13.226 -0.257 1.00 51.94 135 GLY A O 1
ATOM 1097 N N . GLY A 1 136 ? 8.216 12.541 -2.390 1.00 60.44 136 GLY A N 1
ATOM 1098 C CA . GLY A 1 136 ? 6.756 12.601 -2.532 1.00 60.44 136 GLY A CA 1
ATOM 1099 C C . GLY A 1 136 ? 5.979 11.404 -1.981 1.00 60.44 136 GLY A C 1
ATOM 1100 O O . GLY A 1 136 ? 5.230 11.551 -1.031 1.00 60.44 136 GLY A O 1
ATOM 1101 N N . SER A 1 137 ? 6.080 10.226 -2.603 1.00 75.25 137 SER A N 1
ATOM 1102 C CA . SER A 1 137 ? 5.257 9.058 -2.253 1.00 75.25 137 SER A CA 1
ATOM 1103 C C . SER A 1 137 ? 5.835 7.781 -2.853 1.00 75.25 137 SER A C 1
ATOM 1105 O O . SER A 1 137 ? 6.151 7.774 -4.044 1.00 75.25 137 SER A O 1
ATOM 1107 N N . ASP A 1 138 ? 5.888 6.685 -2.094 1.00 88.38 138 ASP A N 1
ATOM 1108 C CA . ASP A 1 138 ? 6.275 5.369 -2.627 1.00 88.38 138 ASP A CA 1
ATOM 1109 C C . ASP A 1 138 ? 5.339 4.916 -3.764 1.00 88.38 138 ASP A C 1
ATOM 1111 O O . ASP A 1 138 ? 5.767 4.211 -4.677 1.00 88.38 138 ASP A O 1
ATOM 1115 N N . SER A 1 139 ? 4.098 5.418 -3.809 1.00 91.50 139 SER A N 1
ATOM 1116 C CA . SER A 1 139 ? 3.168 5.168 -4.918 1.00 91.50 139 SER A CA 1
ATOM 1117 C C . SER A 1 139 ? 3.677 5.643 -6.287 1.00 91.50 139 SER A C 1
ATOM 1119 O O . SER A 1 139 ? 3.427 4.960 -7.284 1.00 91.50 139 SER A O 1
ATOM 1121 N N . LEU A 1 140 ? 4.437 6.745 -6.333 1.00 91.25 140 LEU A N 1
ATOM 1122 C CA . LEU A 1 140 ? 5.033 7.270 -7.563 1.00 91.25 140 LEU A CA 1
ATOM 1123 C C . LEU A 1 140 ? 6.205 6.405 -8.012 1.00 91.25 140 LEU A C 1
ATOM 1125 O O . LEU A 1 140 ? 6.335 6.095 -9.194 1.00 91.25 140 LEU A O 1
ATOM 1129 N N . LEU A 1 141 ? 7.035 5.980 -7.059 1.00 90.50 141 LEU A N 1
ATOM 1130 C CA . LEU A 1 141 ? 8.165 5.108 -7.348 1.00 90.50 141 LEU A CA 1
ATOM 1131 C C . LEU A 1 141 ? 7.693 3.736 -7.847 1.00 90.50 141 LEU A C 1
ATOM 1133 O O . LEU A 1 141 ? 8.254 3.222 -8.810 1.00 90.50 141 LEU A O 1
ATOM 1137 N N . ILE A 1 142 ? 6.617 3.190 -7.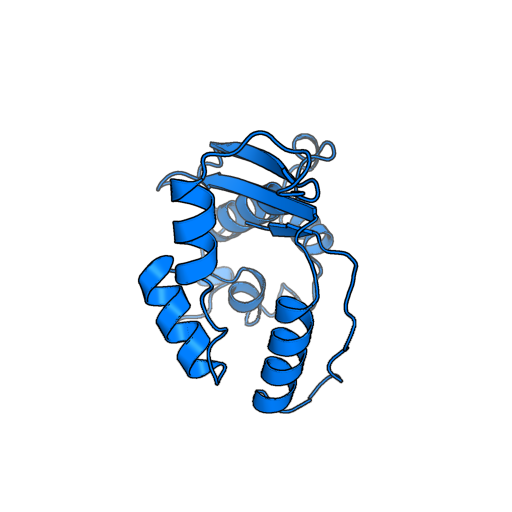265 1.00 91.94 142 ILE A N 1
ATOM 1138 C CA . ILE A 1 142 ? 5.944 1.980 -7.764 1.00 91.94 142 ILE A CA 1
ATOM 1139 C C . ILE A 1 142 ? 5.517 2.166 -9.225 1.00 91.94 142 ILE A C 1
ATOM 1141 O O . ILE A 1 142 ? 5.801 1.300 -10.047 1.00 91.94 142 ILE A O 1
ATOM 1145 N N . ALA A 1 143 ? 4.863 3.283 -9.561 1.00 92.00 143 ALA A N 1
ATOM 1146 C CA . ALA A 1 143 ? 4.384 3.544 -10.918 1.00 92.00 143 ALA A CA 1
ATOM 1147 C C . ALA A 1 143 ? 5.536 3.676 -11.929 1.00 92.00 143 ALA A C 1
ATOM 1149 O O . ALA A 1 143 ? 5.496 3.058 -12.988 1.00 92.00 143 ALA A O 1
ATOM 1150 N N . LEU A 1 144 ? 6.589 4.426 -11.596 1.00 91.12 144 LEU A N 1
ATOM 1151 C CA . LEU A 1 144 ? 7.749 4.597 -12.477 1.00 91.12 144 LEU A CA 1
ATOM 1152 C C . LEU A 1 144 ? 8.494 3.279 -12.716 1.00 91.12 144 LEU A C 1
ATOM 1154 O O . LEU A 1 144 ? 8.877 2.980 -13.844 1.00 91.12 144 LEU A O 1
ATOM 1158 N N . VAL A 1 14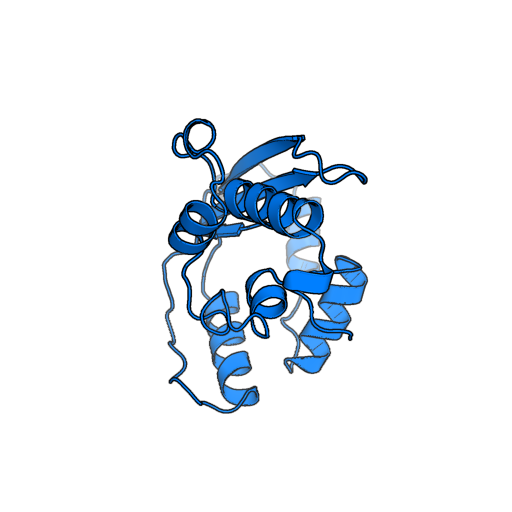5 ? 8.673 2.476 -11.665 1.00 90.62 145 VAL A N 1
ATOM 1159 C CA . VAL A 1 145 ? 9.280 1.146 -11.782 1.00 90.62 145 VAL A CA 1
ATOM 1160 C C . VAL A 1 145 ? 8.414 0.225 -12.634 1.00 90.62 145 VAL A C 1
ATOM 1162 O O . VAL A 1 145 ? 8.936 -0.461 -13.508 1.00 90.62 145 VAL A O 1
ATOM 1165 N N . TYR A 1 146 ? 7.101 0.224 -12.406 1.00 90.62 146 TYR A N 1
ATOM 1166 C CA . TYR A 1 146 ? 6.167 -0.566 -13.198 1.00 90.62 146 TYR A CA 1
ATOM 1167 C C . TYR A 1 146 ? 6.261 -0.206 -14.686 1.00 90.62 146 TYR A C 1
ATOM 1169 O O . TYR A 1 146 ? 6.489 -1.094 -15.499 1.00 90.62 146 TYR A O 1
ATOM 1177 N N . ALA A 1 147 ? 6.189 1.082 -15.039 1.00 90.44 147 ALA A N 1
ATOM 1178 C CA . ALA A 1 147 ? 6.330 1.536 -16.425 1.00 90.44 147 ALA A CA 1
ATOM 1179 C C . ALA A 1 147 ? 7.660 1.092 -17.047 1.00 90.44 147 ALA A C 1
ATOM 1181 O O . ALA A 1 147 ? 7.702 0.641 -18.190 1.00 90.44 147 ALA A O 1
ATOM 1182 N N . LYS A 1 148 ? 8.748 1.154 -16.269 1.00 88.19 148 LYS A N 1
ATOM 1183 C CA . LYS A 1 148 ? 10.075 0.761 -16.741 1.00 88.19 148 LYS A CA 1
ATOM 1184 C C . LYS A 1 148 ? 10.182 -0.733 -17.051 1.00 88.19 148 LYS A C 1
ATOM 1186 O O . LYS A 1 148 ? 10.806 -1.101 -18.040 1.00 88.19 148 LYS A O 1
ATOM 1191 N N . ILE A 1 149 ? 9.544 -1.583 -16.245 1.00 85.00 149 ILE A N 1
ATOM 1192 C CA . ILE A 1 149 ? 9.479 -3.033 -16.491 1.00 85.00 149 ILE A CA 1
ATOM 1193 C C . ILE A 1 149 ? 8.727 -3.340 -17.795 1.00 85.00 149 ILE A C 1
ATOM 1195 O O . ILE A 1 149 ? 9.109 -4.264 -18.508 1.00 85.00 149 ILE A O 1
ATOM 1199 N N . TYR A 1 150 ? 7.682 -2.574 -18.118 1.00 81.81 150 TYR A N 1
ATOM 1200 C CA . TYR A 1 150 ? 6.952 -2.723 -19.381 1.00 81.81 150 TYR A CA 1
ATOM 1201 C C . TYR A 1 150 ? 7.753 -2.217 -20.589 1.00 81.81 150 TYR A C 1
ATOM 1203 O O . TYR A 1 150 ? 7.711 -2.845 -21.644 1.00 81.81 150 TYR A O 1
ATOM 1211 N N . GLU A 1 151 ? 8.512 -1.127 -20.438 1.00 82.25 151 GLU A N 1
ATOM 1212 C CA . GLU A 1 151 ? 9.364 -0.577 -21.503 1.00 82.25 151 GLU A CA 1
ATOM 1213 C C . GLU A 1 151 ? 10.518 -1.522 -21.884 1.00 82.25 151 GLU A C 1
ATOM 1215 O O . GLU A 1 151 ? 10.830 -1.673 -23.063 1.00 82.25 151 GLU A O 1
ATOM 1220 N N . GLU A 1 152 ? 11.156 -2.174 -20.905 1.00 75.00 152 GLU A N 1
ATOM 1221 C CA . GLU A 1 152 ? 12.320 -3.052 -21.126 1.00 75.00 152 GLU A CA 1
ATOM 1222 C C . GLU A 1 152 ? 11.965 -4.469 -21.634 1.00 75.00 152 GLU A C 1
ATOM 1224 O O . GLU A 1 152 ? 12.801 -5.373 -21.596 1.00 75.00 152 GLU A O 1
ATOM 1229 N N . ASP A 1 153 ? 10.760 -4.625 -22.190 1.00 63.44 153 ASP A N 1
ATOM 1230 C CA . ASP A 1 153 ? 10.148 -5.861 -22.681 1.00 63.44 153 ASP A CA 1
ATOM 1231 C C . ASP A 1 153 ? 9.809 -6.847 -21.549 1.00 63.44 153 ASP A C 1
ATOM 1233 O O . ASP A 1 153 ? 10.670 -7.484 -20.930 1.00 63.44 153 ASP A O 1
ATOM 1237 N N . ALA A 1 154 ? 8.508 -7.024 -21.300 1.00 54.69 154 ALA A N 1
ATOM 1238 C CA . ALA A 1 154 ? 8.005 -7.918 -20.263 1.00 54.69 154 ALA A CA 1
ATOM 1239 C C . ALA A 1 154 ? 8.510 -9.362 -20.437 1.00 54.69 154 ALA A C 1
ATOM 1241 O O . ALA A 1 154 ? 8.632 -10.054 -19.442 1.00 54.69 154 ALA A O 1
ATOM 1242 N N . GLN A 1 155 ? 8.899 -9.814 -21.635 1.00 50.75 155 GLN A N 1
ATOM 1243 C CA . GLN A 1 155 ? 9.463 -11.161 -21.833 1.00 50.75 155 GLN A CA 1
ATOM 1244 C C . GLN A 1 155 ? 10.832 -11.387 -21.163 1.00 50.75 155 GLN A C 1
ATOM 1246 O O . GLN A 1 155 ? 11.222 -12.530 -20.928 1.00 50.75 155 GLN A O 1
ATOM 1251 N N . VAL A 1 156 ? 11.577 -10.327 -20.827 1.00 53.56 156 VAL A N 1
ATOM 1252 C CA . VAL A 1 156 ? 12.867 -10.439 -20.117 1.00 53.56 156 VAL A CA 1
ATOM 1253 C C . VAL A 1 156 ? 12.671 -10.619 -18.604 1.00 53.56 156 VAL A C 1
ATOM 1255 O O . VAL A 1 156 ? 13.556 -11.137 -17.917 1.00 53.56 156 VAL A O 1
ATOM 1258 N N . PHE A 1 157 ? 11.514 -10.211 -18.080 1.00 52.25 157 PHE A N 1
ATOM 1259 C CA . PHE A 1 157 ? 11.220 -10.153 -16.644 1.00 52.25 157 PHE A CA 1
ATOM 1260 C C . PHE A 1 157 ? 10.087 -11.111 -16.255 1.00 52.25 157 PHE A C 1
ATOM 1262 O O . PHE A 1 157 ? 10.186 -11.910 -15.327 1.00 52.25 157 PHE A O 1
ATOM 1269 N N . VAL A 1 158 ? 9.012 -11.078 -17.010 1.00 49.09 158 VAL A N 1
ATOM 1270 C CA . VAL A 1 158 ? 7.818 -11.883 -16.856 1.00 49.09 158 VAL A CA 1
ATOM 1271 C C . VAL A 1 158 ? 7.983 -13.118 -17.736 1.00 49.09 158 VAL A C 1
ATOM 1273 O O . VAL A 1 158 ? 7.609 -13.119 -18.905 1.00 49.09 158 VAL A O 1
ATOM 1276 N N . GLY A 1 159 ? 8.614 -14.159 -17.187 1.00 45.28 159 GLY A N 1
ATOM 1277 C CA . GLY A 1 159 ? 8.615 -15.473 -17.830 1.00 45.28 159 GLY A CA 1
ATOM 1278 C C . GLY A 1 159 ? 7.183 -15.874 -18.189 1.00 45.28 159 GLY A C 1
ATOM 1279 O O . GLY A 1 159 ? 6.276 -15.609 -17.399 1.00 45.28 159 GLY A O 1
ATOM 1280 N N . ASP A 1 160 ? 7.007 -16.441 -19.386 1.00 39.97 160 ASP A N 1
ATOM 1281 C CA . ASP A 1 160 ? 5.709 -16.789 -19.975 1.00 39.97 160 ASP A CA 1
ATOM 1282 C C . ASP A 1 160 ? 4.744 -17.367 -18.917 1.00 39.97 160 ASP A C 1
ATOM 1284 O O . ASP A 1 160 ? 5.006 -18.431 -18.347 1.00 39.97 160 ASP A O 1
ATOM 1288 N N . TYR A 1 161 ? 3.665 -16.630 -18.624 1.00 40.00 161 TYR A N 1
ATOM 1289 C CA . TYR A 1 161 ? 2.570 -17.080 -17.754 1.00 40.00 161 TYR A CA 1
ATOM 1290 C C . TYR A 1 161 ? 1.694 -18.126 -18.448 1.00 40.00 161 TYR A C 1
ATOM 1292 O O . TYR A 1 161 ? 1.370 -17.934 -19.644 1.00 40.00 161 TYR A O 1
#

Sequence (161 aa):
MDTEFPSFLRSTPRGAPEEHLYQDLKFNLNHLKILQLGLTLMDENEHVGLSWVFTFFDFDEQTDFSSPTSIQYLKNNKGTMPKSMMEFAIVTQRHLGTVNDLKHMIHNCERLMNGELGLKRLAELLNVNDTIFNGGSDSLLIALVYAKIYEEDAQVFVGDY

pLDDT: mean 84.46, std 13.04, range [39.97, 95.44]